Protein AF-A0AAW0JK11-F1 (afdb_monomer_lite)

Secondary structure (DSSP, 8-state):
---HHHHHHHHHHHHT-HHHHHHHHHHHHTTSS----------------

Foldseek 3Di:
DFDPLQVQLVVCVVVVVVVSVVVSVVCVVVVVDDGDPPCPPPPPPPPPD

Structure (mmCIF, N/CA/C/O backbone):
data_AF-A0AAW0JK11-F1
#
_entry.id   AF-A0AAW0JK11-F1
#
loop_
_atom_site.group_PDB
_atom_site.id
_atom_site.type_symbol
_atom_site.label_atom_id
_atom_site.label_alt_id
_atom_site.label_comp_id
_atom_site.label_asym_id
_atom_site.label_entity_id
_atom_site.label_seq_id
_atom_site.pdbx_PDB_ins_code
_atom_site.Cartn_x
_atom_site.Cartn_y
_atom_site.Cartn_z
_atom_site.occupancy
_atom_site.B_iso_or_equiv
_atom_site.auth_seq_id
_atom_site.auth_comp_id
_atom_site.auth_asym_id
_atom_site.auth_atom_id
_atom_site.pdbx_PDB_model_num
ATOM 1 N N . MET A 1 1 ? 5.095 13.785 8.747 1.00 56.91 1 MET A N 1
ATOM 2 C CA . MET A 1 1 ? 5.306 12.330 8.845 1.00 56.91 1 MET A CA 1
ATOM 3 C C . MET A 1 1 ? 4.412 11.739 7.776 1.00 56.91 1 MET A C 1
ATOM 5 O O . MET A 1 1 ? 3.230 12.040 7.853 1.00 56.91 1 MET A O 1
ATOM 9 N N . ASN A 1 2 ? 4.943 11.055 6.761 1.00 65.62 2 ASN A N 1
ATOM 10 C CA . ASN A 1 2 ? 4.060 10.372 5.812 1.00 65.62 2 ASN A CA 1
ATOM 11 C C . ASN A 1 2 ? 3.606 9.053 6.440 1.00 65.62 2 ASN A C 1
ATOM 13 O O . ASN A 1 2 ? 4.418 8.392 7.092 1.00 65.62 2 ASN A O 1
ATOM 17 N N . THR A 1 3 ? 2.337 8.697 6.276 1.00 84.44 3 THR A N 1
ATOM 18 C CA . THR A 1 3 ? 1.825 7.389 6.702 1.00 84.44 3 THR A CA 1
ATOM 19 C C . THR A 1 3 ? 2.439 6.283 5.841 1.00 84.44 3 THR A C 1
ATOM 21 O O . THR A 1 3 ? 2.925 6.530 4.735 1.00 84.44 3 THR A O 1
ATOM 24 N N . GLU A 1 4 ? 2.434 5.045 6.332 1.00 88.31 4 GLU A N 1
ATOM 25 C CA . GLU A 1 4 ? 2.936 3.903 5.556 1.00 88.31 4 GLU A CA 1
ATOM 26 C C . GLU A 1 4 ? 2.203 3.774 4.210 1.00 88.31 4 GLU A C 1
ATOM 28 O O . GLU A 1 4 ? 2.833 3.584 3.171 1.00 88.31 4 GLU A O 1
ATOM 33 N N . ALA A 1 5 ? 0.886 3.990 4.214 1.00 87.50 5 ALA A N 1
ATOM 34 C CA . ALA A 1 5 ? 0.064 3.994 3.012 1.00 87.50 5 ALA A CA 1
ATOM 35 C C . ALA A 1 5 ? 0.488 5.073 2.003 1.00 87.50 5 ALA A C 1
ATOM 37 O O . ALA A 1 5 ? 0.593 4.795 0.811 1.00 87.50 5 ALA A O 1
ATOM 38 N N . GLU A 1 6 ? 0.807 6.286 2.463 1.00 87.19 6 GLU A N 1
ATOM 39 C CA . GLU A 1 6 ? 1.337 7.349 1.599 1.00 87.19 6 GLU A CA 1
ATOM 40 C C . GLU A 1 6 ? 2.705 6.983 1.020 1.00 87.19 6 GLU A C 1
ATOM 42 O O . GLU A 1 6 ? 2.977 7.251 -0.149 1.00 87.19 6 GLU A O 1
ATOM 47 N N . GLN A 1 7 ? 3.581 6.359 1.814 1.00 88.19 7 GLN A N 1
ATOM 48 C CA . GLN A 1 7 ? 4.891 5.920 1.334 1.00 88.19 7 GLN A CA 1
ATOM 49 C C . GLN A 1 7 ? 4.764 4.825 0.268 1.00 88.19 7 GLN A C 1
ATOM 51 O O . GLN A 1 7 ? 5.445 4.902 -0.758 1.00 88.19 7 GLN A O 1
ATOM 56 N N . GLN A 1 8 ? 3.878 3.849 0.475 1.00 90.56 8 GLN A N 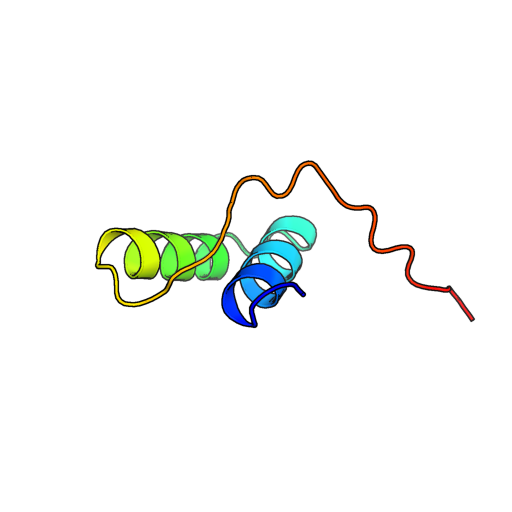1
ATOM 57 C CA . GLN A 1 8 ? 3.596 2.786 -0.492 1.00 90.56 8 GLN A CA 1
ATOM 58 C C . GLN A 1 8 ? 2.977 3.351 -1.775 1.00 90.56 8 GLN A C 1
ATOM 60 O O . GLN A 1 8 ? 3.449 3.047 -2.873 1.00 90.56 8 GLN A O 1
ATOM 65 N N . LEU A 1 9 ? 1.992 4.245 -1.646 1.00 89.44 9 LEU A N 1
ATOM 66 C CA . LEU A 1 9 ? 1.348 4.900 -2.782 1.00 89.44 9 LEU A CA 1
ATOM 67 C C . LEU A 1 9 ? 2.367 5.693 -3.612 1.00 89.44 9 LEU A C 1
ATOM 69 O O . LEU A 1 9 ? 2.432 5.532 -4.830 1.00 89.44 9 LEU A O 1
ATOM 73 N N . LEU A 1 10 ? 3.221 6.491 -2.960 1.00 88.12 10 LEU A N 1
ATOM 74 C CA . LEU A 1 10 ? 4.284 7.250 -3.624 1.00 88.12 10 LEU A CA 1
ATOM 75 C C . LEU A 1 10 ? 5.319 6.347 -4.299 1.00 88.12 10 LEU A C 1
ATOM 77 O O . LEU A 1 10 ? 5.753 6.645 -5.413 1.00 88.12 10 LEU A O 1
ATOM 81 N N . HIS A 1 11 ? 5.731 5.263 -3.640 1.00 90.31 11 HIS A N 1
ATOM 82 C CA . HIS A 1 11 ? 6.695 4.312 -4.188 1.00 90.31 11 HIS A CA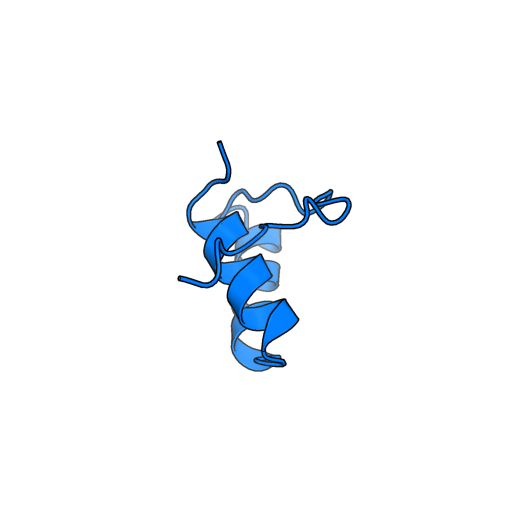 1
ATOM 83 C C . HIS A 1 11 ? 6.153 3.644 -5.457 1.00 90.31 11 HIS A C 1
ATOM 85 O O . HIS A 1 11 ? 6.810 3.660 -6.499 1.00 90.31 11 HIS A O 1
ATOM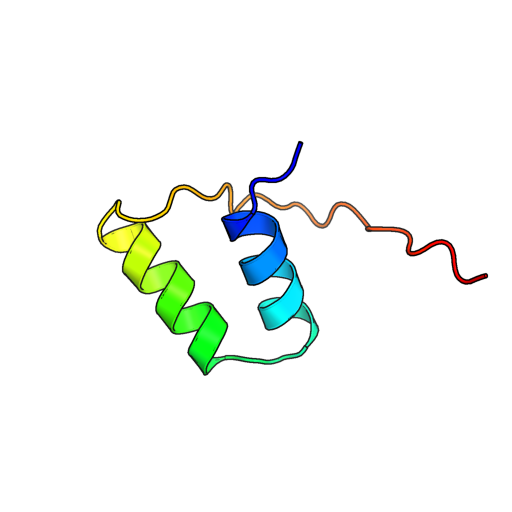 91 N N . HIS A 1 12 ? 4.934 3.108 -5.398 1.00 92.56 12 HIS A N 1
ATOM 92 C CA . HIS A 1 12 ? 4.312 2.440 -6.535 1.00 92.56 12 HIS A CA 1
ATOM 93 C C . HIS A 1 12 ? 3.994 3.408 -7.677 1.00 92.56 12 HIS A C 1
ATOM 95 O O . HIS A 1 12 ? 4.261 3.078 -8.833 1.00 92.56 12 HIS A O 1
ATOM 101 N N . ALA A 1 13 ? 3.526 4.623 -7.373 1.00 89.69 13 ALA A N 1
ATOM 102 C CA . ALA A 1 13 ? 3.273 5.650 -8.381 1.00 89.69 13 ALA A CA 1
ATOM 103 C C . ALA A 1 13 ? 4.555 6.088 -9.109 1.00 89.69 13 ALA A C 1
ATOM 105 O O . ALA A 1 13 ? 4.546 6.218 -10.332 1.00 89.69 13 ALA A O 1
ATOM 106 N N . ARG A 1 14 ? 5.677 6.267 -8.392 1.00 89.44 14 ARG A N 1
ATOM 107 C CA . ARG A 1 14 ? 6.975 6.638 -8.996 1.00 89.44 14 ARG A CA 1
ATOM 108 C C . ARG A 1 14 ? 7.575 5.541 -9.868 1.00 89.44 14 ARG A C 1
ATOM 110 O O . ARG A 1 14 ? 8.269 5.851 -10.830 1.00 89.44 14 ARG A O 1
ATOM 117 N N . ASN A 1 15 ? 7.298 4.286 -9.533 1.00 91.81 15 ASN A N 1
ATOM 118 C CA . ASN A 1 15 ? 7.852 3.130 -10.232 1.00 91.81 15 ASN A CA 1
ATOM 119 C C . ASN A 1 15 ? 6.926 2.590 -11.335 1.00 91.81 15 ASN A C 1
ATOM 121 O O . ASN A 1 15 ? 7.300 1.653 -12.032 1.00 91.81 15 ASN A O 1
ATOM 125 N N . GLY A 1 16 ? 5.735 3.175 -11.516 1.00 92.38 16 GLY A N 1
ATOM 126 C CA . GLY A 1 16 ? 4.773 2.740 -12.533 1.00 92.38 16 GLY A CA 1
ATOM 127 C C . GLY A 1 16 ? 4.022 1.451 -12.181 1.00 92.38 16 GLY A C 1
ATOM 128 O O . GLY A 1 16 ? 3.475 0.801 -13.070 1.00 92.38 16 GLY A O 1
ATOM 129 N N . ASN A 1 17 ? 3.956 1.075 -10.900 1.00 95.38 17 ASN A N 1
ATOM 130 C CA . ASN A 1 17 ? 3.247 -0.121 -10.438 1.00 95.38 17 ASN A CA 1
ATOM 131 C C . ASN A 1 17 ? 1.734 0.148 -10.343 1.00 95.38 17 ASN A C 1
ATOM 133 O O . ASN A 1 17 ? 1.180 0.274 -9.251 1.00 95.38 17 ASN A O 1
ATOM 137 N N . ILE A 1 18 ? 1.067 0.250 -11.495 1.00 94.12 18 ILE A N 1
ATOM 138 C CA . ILE A 1 18 ? -0.340 0.677 -11.612 1.00 94.12 18 ILE A CA 1
ATOM 139 C C . ILE A 1 18 ? -1.296 -0.218 -10.809 1.00 94.12 18 ILE A C 1
ATOM 141 O O . ILE A 1 18 ? -2.213 0.298 -10.174 1.00 94.12 18 ILE A O 1
ATOM 145 N N . ASP A 1 19 ? -1.087 -1.539 -10.795 1.00 96.75 19 ASP A N 1
ATOM 146 C CA . ASP A 1 19 ? -1.973 -2.464 -10.075 1.00 96.75 19 ASP A CA 1
ATOM 147 C C . ASP A 1 19 ? -1.961 -2.237 -8.557 1.00 96.75 19 ASP A C 1
ATOM 149 O O . ASP A 1 19 ? -3.017 -2.273 -7.927 1.00 96.75 19 ASP A O 1
ATOM 153 N N . GLU A 1 20 ? -0.792 -1.961 -7.975 1.00 94.31 20 GLU A N 1
ATOM 154 C CA . GLU A 1 20 ? -0.668 -1.676 -6.540 1.00 94.31 20 GLU A CA 1
ATOM 155 C C . GLU A 1 20 ? -1.185 -0.279 -6.194 1.00 94.31 20 GLU A C 1
ATOM 157 O O . GLU A 1 20 ? -1.867 -0.107 -5.185 1.00 94.31 20 GLU A O 1
ATOM 162 N N . VAL A 1 21 ? -0.956 0.708 -7.069 1.00 93.06 21 VAL A N 1
ATOM 163 C CA . VAL A 1 21 ? -1.576 2.035 -6.930 1.00 93.06 21 VAL A CA 1
ATOM 164 C C . VAL A 1 21 ? -3.099 1.910 -6.911 1.00 93.06 21 VAL A C 1
ATOM 166 O O . VAL A 1 21 ? -3.744 2.475 -6.033 1.00 93.06 21 VAL A O 1
ATOM 169 N N . ARG A 1 22 ? -3.682 1.136 -7.836 1.00 94.94 22 ARG A N 1
ATOM 170 C CA . ARG A 1 22 ? -5.132 0.916 -7.887 1.00 94.94 22 ARG A CA 1
ATOM 171 C C . ARG A 1 22 ? -5.648 0.283 -6.595 1.00 94.94 22 ARG A C 1
ATOM 173 O O . ARG A 1 22 ? -6.600 0.806 -6.029 1.00 94.94 22 ARG A O 1
ATOM 180 N N . LYS A 1 23 ? -5.014 -0.789 -6.106 1.00 95.12 23 LYS A N 1
ATOM 181 C CA . LYS A 1 23 ? -5.425 -1.458 -4.857 1.00 95.12 23 LYS A CA 1
ATOM 182 C C . LYS A 1 23 ? -5.437 -0.502 -3.666 1.00 95.12 23 LYS A C 1
ATOM 184 O O . LYS A 1 23 ? -6.384 -0.512 -2.887 1.00 95.12 23 LYS A O 1
ATOM 189 N N . LEU A 1 24 ? -4.403 0.330 -3.535 1.00 91.75 24 LEU A N 1
ATOM 190 C CA . LEU A 1 24 ? -4.320 1.311 -2.455 1.00 91.75 24 LEU A CA 1
ATOM 191 C C . LEU A 1 24 ? -5.433 2.358 -2.566 1.00 91.75 24 LEU A C 1
ATOM 193 O O . LEU A 1 24 ? -6.082 2.651 -1.569 1.00 91.75 24 LEU A O 1
ATOM 197 N N . LEU A 1 25 ? -5.713 2.866 -3.769 1.00 91.44 25 LEU A N 1
ATOM 198 C CA . LEU A 1 25 ? -6.799 3.828 -3.991 1.00 91.44 25 LEU A CA 1
ATOM 199 C C . LEU A 1 25 ? -8.190 3.224 -3.728 1.00 91.44 25 LEU A C 1
ATOM 201 O O . LEU A 1 25 ? -9.035 3.882 -3.129 1.00 91.44 25 LEU A O 1
ATOM 205 N N . GLU A 1 26 ? -8.422 1.969 -4.116 1.00 94.38 26 GLU A N 1
ATOM 206 C CA . GLU A 1 26 ? -9.669 1.247 -3.823 1.00 94.38 2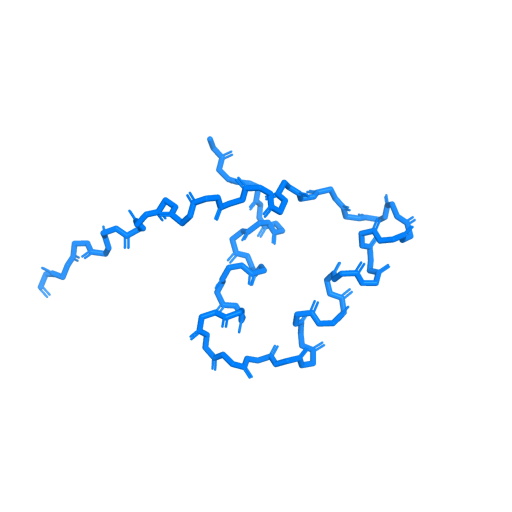6 GLU A CA 1
ATOM 207 C C . GLU A 1 26 ? -9.848 1.015 -2.312 1.00 94.38 26 GLU A C 1
ATOM 209 O O . GLU A 1 26 ? -10.946 1.182 -1.782 1.00 94.38 26 GLU A O 1
ATOM 214 N N . ALA A 1 27 ? -8.775 0.676 -1.591 1.00 91.94 27 ALA A N 1
ATOM 215 C CA . ALA A 1 27 ? -8.807 0.544 -0.132 1.00 91.94 27 ALA A CA 1
ATOM 216 C C . ALA A 1 27 ? -9.081 1.892 0.561 1.00 91.94 27 ALA A C 1
ATOM 218 O O . ALA A 1 27 ? -9.760 1.949 1.588 1.00 91.94 27 ALA A O 1
ATOM 219 N N . MET A 1 28 ? -8.603 2.995 -0.021 1.00 89.12 28 MET A N 1
ATOM 220 C CA . MET A 1 28 ? -8.919 4.343 0.452 1.00 89.12 28 MET A CA 1
ATOM 221 C C . MET A 1 28 ? -10.383 4.718 0.218 1.00 89.12 28 MET A C 1
ATOM 223 O O . MET A 1 28 ? -11.012 5.277 1.113 1.00 89.12 28 MET A O 1
ATOM 227 N N . GLU A 1 29 ? -10.955 4.369 -0.938 1.00 90.12 29 GLU A N 1
ATOM 228 C CA . GLU A 1 29 ? -12.390 4.542 -1.211 1.00 90.12 29 GLU A CA 1
ATOM 229 C C . GLU A 1 29 ? -13.249 3.760 -0.203 1.00 90.12 29 GLU A C 1
ATOM 231 O O . GLU A 1 29 ? -14.264 4.258 0.287 1.00 90.12 29 GLU A O 1
ATOM 236 N N . ARG A 1 30 ? -12.796 2.563 0.191 1.00 93.56 30 ARG A N 1
ATOM 237 C CA . ARG A 1 30 ? -13.424 1.739 1.238 1.00 93.56 30 ARG A CA 1
ATOM 238 C C . ARG A 1 30 ? -13.175 2.246 2.662 1.00 93.56 30 ARG A C 1
ATOM 240 O O . ARG A 1 30 ? -13.721 1.677 3.602 1.00 93.56 30 ARG A O 1
ATOM 247 N N . THR A 1 31 ? -12.403 3.323 2.843 1.00 87.25 31 THR A N 1
ATOM 248 C CA . THR A 1 31 ? -11.988 3.864 4.156 1.00 87.25 31 THR A CA 1
ATOM 249 C C . THR A 1 31 ? -11.169 2.864 4.999 1.00 87.25 31 THR A C 1
ATOM 251 O O . THR A 1 31 ? -11.019 3.021 6.207 1.00 87.25 31 THR A O 1
ATOM 254 N N . GLU A 1 32 ? -10.613 1.826 4.369 1.00 88.25 32 GLU A N 1
ATOM 255 C CA . GLU A 1 32 ? -9.738 0.827 5.005 1.00 88.25 32 GLU A CA 1
ATOM 256 C C . GLU A 1 32 ? -8.317 1.375 5.190 1.00 88.25 32 GLU A C 1
ATOM 258 O O . GLU A 1 32 ? -7.582 0.958 6.085 1.00 88.25 32 GLU A O 1
ATOM 263 N N . VAL A 1 33 ? -7.945 2.341 4.347 1.00 86.25 33 VAL A N 1
ATOM 264 C CA . VAL A 1 33 ? -6.648 3.011 4.340 1.00 86.25 33 VAL A CA 1
ATOM 265 C C . VAL A 1 33 ? -6.863 4.522 4.316 1.00 86.25 33 VAL A C 1
ATOM 267 O O . VAL A 1 33 ? -7.653 5.035 3.529 1.00 86.25 33 VAL A O 1
ATOM 270 N N . ILE A 1 34 ? -6.133 5.252 5.159 1.00 83.00 34 ILE A N 1
ATOM 271 C CA . ILE A 1 34 ? -6.115 6.718 5.154 1.00 83.00 34 ILE A CA 1
ATOM 272 C C . ILE A 1 34 ? -4.747 7.160 4.643 1.00 83.00 34 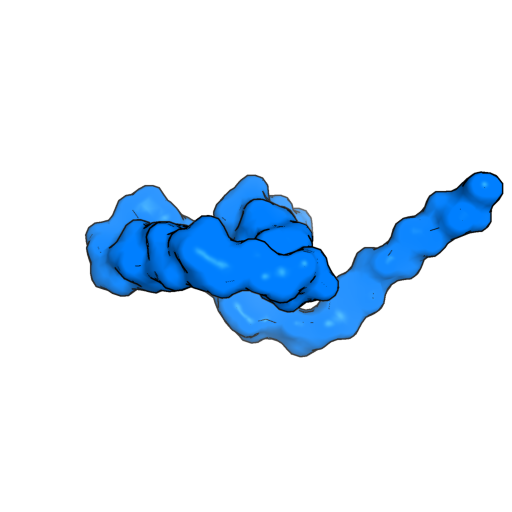ILE A C 1
ATOM 274 O O . ILE A 1 34 ? -3.727 6.883 5.272 1.00 83.00 34 ILE A O 1
ATOM 278 N N . ALA A 1 35 ? -4.737 7.854 3.510 1.00 80.06 35 ALA A N 1
ATOM 279 C CA . ALA A 1 35 ? -3.547 8.477 2.951 1.00 80.06 35 ALA A CA 1
ATOM 280 C C . ALA A 1 35 ? -3.891 9.875 2.428 1.00 80.06 35 ALA A C 1
ATOM 282 O O . ALA A 1 35 ? -4.917 10.073 1.775 1.00 80.06 35 ALA A O 1
ATOM 283 N N . ASP A 1 36 ? -3.031 10.845 2.710 1.00 79.69 36 ASP A N 1
ATOM 284 C CA . ASP A 1 36 ? -3.096 12.174 2.122 1.00 79.69 36 ASP A CA 1
ATOM 285 C C . ASP A 1 36 ? -2.481 12.153 0.712 1.00 79.69 36 ASP A C 1
ATOM 287 O O . ASP A 1 36 ? -1.261 12.129 0.532 1.00 79.69 36 ASP A O 1
ATOM 291 N N . ILE A 1 37 ? -3.337 12.133 -0.316 1.00 72.31 37 ILE A N 1
ATOM 292 C CA . ILE A 1 37 ? -2.912 12.164 -1.728 1.00 72.31 37 ILE A CA 1
ATOM 293 C C . ILE A 1 37 ? -2.528 13.589 -2.161 1.00 72.31 37 ILE A C 1
ATOM 295 O O . ILE A 1 37 ? -1.950 13.752 -3.238 1.00 72.31 37 ILE A O 1
ATOM 299 N N . ASP A 1 38 ? -2.719 14.625 -1.327 1.00 71.12 38 ASP A N 1
ATOM 300 C CA . ASP A 1 38 ? -2.153 15.965 -1.568 1.00 71.12 38 ASP A CA 1
ATOM 301 C C . ASP A 1 38 ? -0.635 15.990 -1.292 1.00 71.12 38 ASP A C 1
ATOM 303 O O . ASP A 1 38 ? -0.039 16.904 -0.716 1.00 71.12 38 ASP A O 1
ATOM 307 N N . CYS A 1 39 ? 0.047 14.949 -1.763 1.00 58.88 39 CYS A N 1
ATOM 308 C CA . CYS A 1 39 ? 1.479 14.857 -1.902 1.00 58.88 39 CYS A CA 1
ATOM 309 C C . CYS A 1 39 ? 1.931 15.784 -3.038 1.00 58.88 39 CYS A C 1
ATOM 311 O O . CYS A 1 39 ? 2.488 15.310 -4.031 1.00 58.88 39 CYS A O 1
ATOM 313 N N . LYS A 1 40 ? 1.732 17.107 -2.916 1.00 57.22 40 LYS A N 1
ATOM 314 C CA . LYS A 1 40 ? 2.469 18.098 -3.719 1.00 57.22 40 LYS A CA 1
ATOM 315 C C . LYS A 1 40 ? 3.933 17.737 -3.616 1.00 57.22 40 LYS A C 1
ATOM 317 O O . LYS A 1 40 ? 4.510 17.952 -2.553 1.00 57.22 40 LYS A O 1
ATOM 322 N N . GLY A 1 41 ? 4.463 17.109 -4.668 1.00 53.22 41 GLY A N 1
ATOM 323 C CA . GLY A 1 41 ? 5.648 16.259 -4.641 1.00 53.22 41 GLY A CA 1
ATOM 324 C C . GLY A 1 41 ? 6.714 16.768 -3.689 1.00 53.22 41 GLY A C 1
ATOM 325 O O . GLY A 1 41 ? 7.599 17.517 -4.097 1.00 53.22 41 GLY A O 1
ATOM 326 N N . LYS A 1 42 ? 6.637 16.351 -2.416 1.00 55.62 42 LYS A N 1
ATOM 327 C CA . LYS A 1 42 ? 7.721 16.563 -1.471 1.00 55.62 42 LYS A CA 1
ATOM 328 C C . LYS A 1 42 ? 8.817 15.699 -2.043 1.00 55.62 42 LYS A C 1
ATOM 330 O O . LYS A 1 42 ? 8.728 14.467 -2.012 1.00 55.62 42 LYS A O 1
ATOM 335 N N . LEU A 1 43 ? 9.751 16.359 -2.721 1.00 52.03 43 LEU A N 1
ATOM 336 C CA . LEU A 1 43 ? 10.938 15.743 -3.264 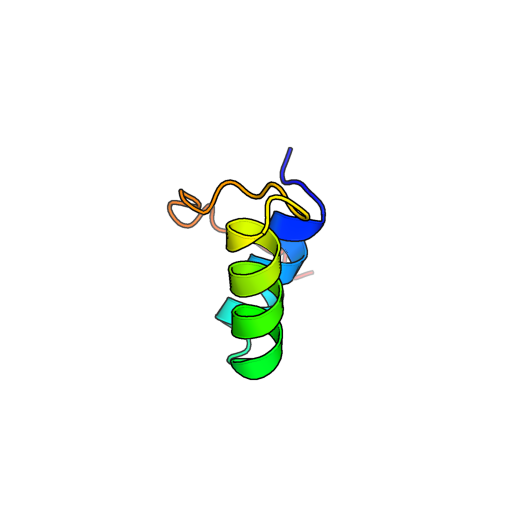1.00 52.03 43 LEU A CA 1
ATOM 337 C C . LEU A 1 43 ? 11.558 15.015 -2.073 1.00 52.03 43 LEU A C 1
ATOM 339 O O . LEU A 1 43 ? 12.110 15.631 -1.165 1.00 52.03 43 LEU A O 1
ATOM 343 N N . PHE A 1 44 ? 11.378 13.697 -2.028 1.00 47.84 44 PHE A N 1
ATOM 344 C CA . PHE A 1 44 ? 12.229 12.859 -1.213 1.00 47.84 44 PHE A CA 1
ATOM 345 C C . PHE A 1 44 ? 13.546 12.941 -1.961 1.00 47.84 44 PHE A C 1
ATOM 347 O O . PHE A 1 44 ? 13.761 12.203 -2.921 1.00 47.84 44 PHE A O 1
ATOM 354 N N . THR A 1 45 ? 14.362 13.929 -1.602 1.00 46.09 45 THR A N 1
ATOM 355 C CA . THR A 1 45 ? 15.780 13.915 -1.906 1.00 46.09 45 THR A CA 1
ATOM 356 C C . THR A 1 45 ? 16.294 12.668 -1.209 1.00 46.09 45 THR A C 1
ATOM 358 O O . THR A 1 45 ? 16.607 12.684 -0.022 1.00 46.09 45 THR A O 1
ATOM 361 N N . LEU A 1 46 ? 16.271 11.544 -1.926 1.00 41.16 46 LEU A N 1
ATOM 362 C CA . LEU A 1 46 ? 17.177 10.448 -1.655 1.00 41.16 46 LEU A CA 1
ATOM 363 C C . LEU A 1 46 ? 18.545 11.118 -1.632 1.00 41.16 46 LEU A C 1
ATOM 365 O O . LEU A 1 46 ? 19.002 11.623 -2.657 1.00 41.16 46 LEU A O 1
ATOM 369 N N . ALA A 1 47 ? 19.135 11.228 -0.444 1.00 42.88 47 ALA A N 1
ATOM 370 C CA . ALA A 1 47 ? 20.561 11.429 -0.333 1.00 42.88 47 ALA A CA 1
ATOM 371 C C . ALA A 1 47 ? 21.179 10.237 -1.065 1.00 42.88 47 ALA A C 1
ATOM 373 O O . ALA A 1 47 ? 21.217 9.124 -0.543 1.00 42.88 47 ALA A O 1
ATOM 374 N N . VAL A 1 48 ? 21.517 10.458 -2.333 1.00 41.09 48 VAL A N 1
ATOM 375 C CA . VAL A 1 48 ? 22.384 9.576 -3.095 1.00 41.09 48 VAL A CA 1
ATOM 376 C C . VAL A 1 48 ? 23.712 9.646 -2.355 1.00 41.09 48 VAL A C 1
ATOM 378 O O . VAL A 1 48 ? 24.343 10.702 -2.333 1.00 41.09 48 VAL A O 1
ATOM 381 N N . ASN A 1 49 ? 24.037 8.574 -1.640 1.00 42.47 49 ASN A N 1
ATOM 382 C CA . ASN A 1 49 ? 25.384 8.323 -1.144 1.00 42.47 49 ASN A CA 1
ATOM 383 C C . ASN A 1 49 ? 26.167 7.645 -2.268 1.00 42.47 49 ASN A C 1
ATOM 385 O O . ASN A 1 49 ? 25.576 6.722 -2.878 1.00 42.47 49 ASN A O 1
#

InterPro domains:
  IPR036770 Ankyrin repeat-containing domain superfamily [G3DSA:1.25.40.20] (1-45)

Sequence (49 aa):
MNTEAEQQLLHHARNGNIDEVRKLLEAMERTEVIADIDCKGKLFTLAVN

Organism: Myodes glareolus (NCBI:txid447135)

Radius of gyration: 11.45 Å; chains: 1; bounding box: 39×21×21 Å

pLDDT: mean 78.88, std 17.98, range [41.09, 96.75]